Protein AF-A0A8K0G7E3-F1 (afdb_monomer_lite)

Radius of gyration: 34.2 Å; chains: 1; bounding box: 77×34×84 Å

Structure (mmCIF, N/CA/C/O backbone):
data_AF-A0A8K0G7E3-F1
#
_entry.id   AF-A0A8K0G7E3-F1
#
loop_
_atom_site.group_PDB
_atom_site.id
_atom_site.type_symbol
_atom_site.label_atom_id
_atom_site.label_alt_id
_atom_site.label_comp_id
_atom_site.label_asym_id
_atom_site.label_entity_id
_atom_site.label_seq_id
_atom_site.pdbx_PDB_ins_code
_atom_site.Cartn_x
_atom_site.Cartn_y
_atom_site.Cartn_z
_atom_site.occupancy
_atom_site.B_iso_or_equiv
_atom_site.auth_seq_id
_atom_site.auth_comp_id
_atom_site.auth_asym_id
_atom_site.auth_atom_id
_atom_site.pdbx_PDB_model_num
ATOM 1 N N . MET A 1 1 ? -52.175 -19.867 34.186 1.00 49.28 1 MET A N 1
ATOM 2 C CA . MET A 1 1 ? -51.181 -19.367 35.157 1.00 49.28 1 MET A CA 1
ATOM 3 C C . MET A 1 1 ? -50.808 -17.954 34.751 1.00 49.28 1 MET A C 1
ATOM 5 O O . MET A 1 1 ? -50.537 -17.768 33.569 1.00 49.28 1 MET A O 1
ATOM 9 N N . PRO A 1 2 ? -50.867 -16.961 35.650 1.00 51.81 2 PRO A N 1
ATOM 10 C CA . PRO A 1 2 ? -50.378 -15.627 35.336 1.00 51.81 2 PRO A CA 1
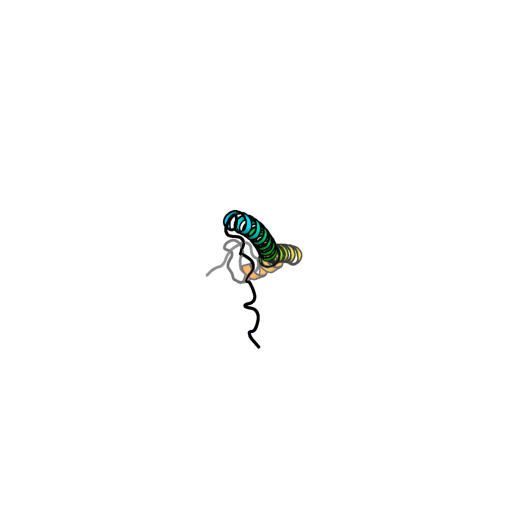ATOM 11 C C . PRO A 1 2 ? -48.858 -15.727 35.169 1.00 51.81 2 PRO A C 1
ATOM 13 O O . PRO A 1 2 ? -48.151 -16.061 36.113 1.00 51.81 2 PRO A O 1
ATOM 16 N N . GLY A 1 3 ? -48.375 -15.557 33.939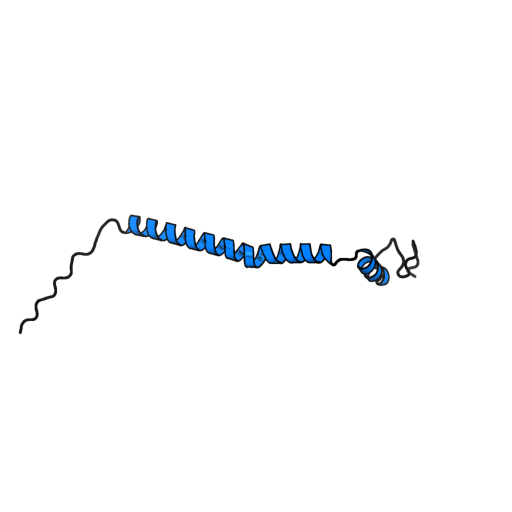 1.00 62.28 3 GLY A N 1
ATOM 17 C CA . GLY A 1 3 ? -46.946 -15.518 33.656 1.00 62.28 3 GLY A CA 1
ATOM 18 C C . GLY A 1 3 ? -46.361 -14.241 34.240 1.00 62.28 3 GLY A C 1
ATOM 19 O O . GLY A 1 3 ? -46.867 -13.154 33.960 1.00 62.28 3 GLY A O 1
ATOM 20 N N . ASP A 1 4 ? -45.324 -14.377 35.061 1.00 64.25 4 ASP A N 1
ATOM 21 C CA . ASP A 1 4 ? -44.609 -13.246 35.643 1.00 64.25 4 ASP A CA 1
ATOM 22 C C . ASP A 1 4 ? -44.199 -12.251 34.543 1.00 64.25 4 ASP A C 1
ATOM 24 O O . ASP A 1 4 ? -43.502 -12.638 33.594 1.00 64.25 4 ASP A O 1
ATOM 28 N N . PRO A 1 5 ? -44.597 -10.966 34.626 1.00 69.81 5 PRO A N 1
ATOM 29 C CA . PRO A 1 5 ? -44.147 -9.970 33.671 1.00 69.81 5 PRO A CA 1
ATOM 30 C C . PRO A 1 5 ? -42.643 -9.790 33.869 1.00 69.81 5 PRO A C 1
ATOM 32 O O . PRO A 1 5 ? -42.184 -9.197 34.847 1.00 69.81 5 PRO A O 1
ATOM 35 N N . LYS A 1 6 ? -41.871 -10.359 32.941 1.00 75.06 6 LYS A N 1
ATOM 36 C CA . LYS A 1 6 ? -40.408 -10.325 32.914 1.00 75.06 6 LYS A CA 1
ATOM 37 C C . LYS A 1 6 ? -39.951 -8.868 33.060 1.00 75.06 6 LYS A C 1
ATOM 39 O O . LYS A 1 6 ? -40.074 -8.078 32.125 1.00 75.06 6 LYS A O 1
ATOM 44 N N . LYS A 1 7 ? -39.473 -8.489 34.250 1.00 75.94 7 LYS A N 1
ATOM 45 C CA . LYS A 1 7 ? -39.009 -7.124 34.528 1.00 75.94 7 LYS A CA 1
ATOM 46 C C . LYS A 1 7 ? -37.801 -6.833 33.645 1.00 75.94 7 LYS A C 1
ATOM 48 O O . LYS A 1 7 ? -36.755 -7.460 33.792 1.00 75.94 7 LYS A O 1
ATOM 53 N N . ILE A 1 8 ? -37.962 -5.891 32.720 1.00 82.69 8 ILE A N 1
ATOM 54 C CA . ILE A 1 8 ? -36.882 -5.445 31.842 1.00 82.69 8 ILE A CA 1
ATOM 55 C C . ILE A 1 8 ? -35.893 -4.645 32.704 1.00 82.69 8 ILE A C 1
ATOM 57 O O . ILE A 1 8 ? -36.308 -3.683 33.361 1.00 82.69 8 ILE A O 1
ATOM 61 N N . PRO A 1 9 ? -34.605 -5.029 32.751 1.00 84.88 9 PRO A N 1
ATOM 62 C CA . PRO A 1 9 ? -33.606 -4.280 33.499 1.00 84.88 9 PRO A CA 1
ATOM 63 C C . PRO A 1 9 ? -33.463 -2.874 32.91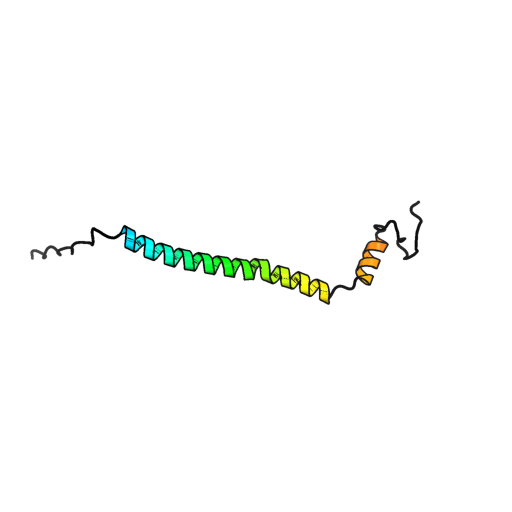0 1.00 84.88 9 PRO A C 1
ATOM 65 O O . PRO A 1 9 ? -33.508 -2.694 31.692 1.00 84.88 9 PRO A O 1
ATOM 68 N N . ARG A 1 10 ? -33.304 -1.863 33.777 1.00 81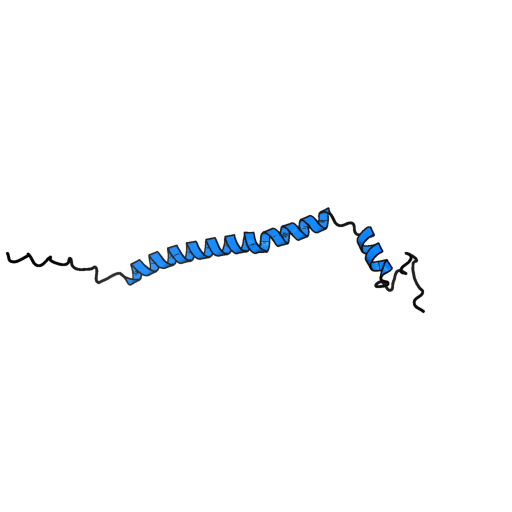.44 10 ARG A N 1
ATOM 69 C CA . ARG A 1 10 ? -33.150 -0.478 33.319 1.00 81.44 10 ARG A CA 1
ATOM 70 C C . ARG A 1 10 ? -31.912 -0.368 32.422 1.00 81.44 10 ARG A C 1
ATOM 72 O O . ARG A 1 10 ? -30.825 -0.737 32.870 1.00 81.44 10 ARG A O 1
ATOM 79 N N . PRO A 1 11 ? -32.053 0.146 31.188 1.00 86.69 11 PRO A N 1
ATOM 80 C CA . PRO A 1 11 ? -30.905 0.379 30.332 1.00 86.69 11 PRO A CA 1
ATOM 81 C C . PRO A 1 11 ? -30.034 1.489 30.924 1.00 86.69 11 PRO A C 1
ATOM 83 O O . PRO A 1 11 ? -30.501 2.337 31.687 1.00 86.69 11 PRO A O 1
ATOM 86 N N . VAL A 1 12 ? -28.760 1.508 30.541 1.00 87.12 12 VAL A N 1
ATOM 87 C CA . VAL A 1 12 ? -27.892 2.660 30.800 1.00 87.12 12 VAL A CA 1
ATOM 88 C C . VAL A 1 12 ? -28.479 3.851 30.037 1.00 87.12 12 VAL A C 1
ATOM 90 O O . VAL A 1 12 ? -28.759 3.724 28.849 1.00 87.12 12 VAL A O 1
ATOM 93 N N . LEU A 1 13 ? -28.714 4.987 30.698 1.00 85.19 13 LEU A N 1
ATOM 94 C CA . LEU A 1 13 ? -29.348 6.175 30.091 1.00 85.19 13 LEU A CA 1
ATOM 95 C C . LEU A 1 13 ? -28.372 7.346 29.885 1.00 85.19 13 LEU A C 1
ATOM 97 O O . LEU A 1 13 ? -28.719 8.328 29.237 1.00 85.19 13 LEU A O 1
ATOM 101 N N . VAL A 1 14 ? -27.151 7.245 30.414 1.00 88.25 14 VAL A N 1
ATOM 102 C CA . VAL A 1 14 ? -26.138 8.312 30.422 1.00 88.25 14 VAL A CA 1
ATOM 103 C C . VAL A 1 14 ? -24.771 7.766 29.996 1.00 88.25 14 VAL A C 1
ATOM 105 O O . VAL A 1 14 ? -24.501 6.582 30.160 1.00 88.25 14 VAL A O 1
ATOM 108 N N . GLY A 1 15 ? -23.905 8.608 29.425 1.00 87.12 15 GLY A N 1
ATOM 109 C CA . GLY A 1 15 ? -22.532 8.215 29.049 1.00 87.12 15 GLY A CA 1
ATOM 110 C C . GLY A 1 15 ? -22.385 7.476 27.708 1.00 87.12 15 GLY A C 1
ATOM 111 O O . GLY A 1 15 ? -21.281 7.071 27.333 1.00 87.12 15 GLY A O 1
ATOM 112 N N . HIS A 1 16 ? -23.467 7.335 26.935 1.00 89.38 16 HIS A N 1
ATOM 113 C CA . HIS A 1 16 ? -23.427 6.722 25.597 1.00 89.38 16 HIS A CA 1
ATOM 114 C C . HIS A 1 16 ? -22.495 7.450 24.635 1.00 89.38 16 HIS A C 1
ATOM 116 O O . HIS A 1 16 ? -21.790 6.807 23.863 1.00 89.38 16 HIS A O 1
ATOM 122 N N . PHE A 1 17 ? -22.458 8.780 24.703 1.00 90.75 17 PHE A N 1
ATOM 123 C CA . PHE A 1 17 ? -21.619 9.592 23.826 1.00 90.75 17 PHE A CA 1
ATOM 124 C C . PHE A 1 17 ? -20.128 9.296 24.020 1.00 90.75 17 PHE A C 1
ATOM 126 O O . PHE A 1 17 ? -19.429 8.986 23.058 1.00 90.75 17 PHE A O 1
ATOM 133 N N . GLU A 1 18 ? -19.656 9.297 25.267 1.00 92.12 18 GLU A N 1
ATOM 134 C CA . GLU A 1 18 ? -18.254 9.015 25.586 1.00 92.12 18 GLU A CA 1
ATOM 135 C C . GLU A 1 18 ? -17.863 7.585 25.185 1.00 92.12 18 GLU A C 1
ATOM 137 O O . GLU A 1 18 ? -16.799 7.353 24.608 1.00 92.12 18 GLU A O 1
ATOM 142 N N . THR A 1 19 ? -18.762 6.626 25.419 1.00 91.81 19 THR A N 1
ATOM 143 C CA . THR A 1 19 ? -18.551 5.222 25.046 1.00 91.81 19 THR A CA 1
ATOM 144 C C . THR A 1 19 ? -18.446 5.067 23.528 1.00 91.81 19 THR A C 1
ATOM 146 O O . THR A 1 19 ? -17.558 4.372 23.032 1.00 91.81 19 THR A O 1
ATOM 149 N N . LYS A 1 20 ? -19.312 5.750 22.772 1.00 94.00 20 LYS A N 1
ATOM 150 C CA . LYS A 1 20 ? -19.301 5.721 21.305 1.00 94.00 20 LYS A CA 1
ATOM 151 C C . LYS A 1 20 ? -18.084 6.418 20.716 1.00 94.00 20 LYS A C 1
ATOM 153 O O . LYS A 1 20 ? -17.522 5.902 19.756 1.00 94.00 20 LYS A O 1
ATOM 158 N N . ILE A 1 21 ? -17.619 7.517 21.307 1.00 95.62 21 ILE A N 1
ATOM 159 C CA . ILE A 1 21 ? -16.376 8.169 20.876 1.00 95.62 21 ILE A CA 1
ATOM 160 C C . ILE A 1 21 ? -15.190 7.218 21.020 1.00 95.62 21 ILE A C 1
ATOM 162 O O . ILE A 1 21 ? -14.448 7.029 20.060 1.00 95.62 21 ILE A O 1
ATOM 166 N N . LYS A 1 22 ? -15.030 6.575 22.182 1.00 95.06 22 LYS A N 1
ATOM 167 C CA . LYS A 1 22 ? -13.915 5.641 22.414 1.00 95.06 22 LYS A CA 1
ATOM 168 C C . LYS A 1 22 ? -13.939 4.476 21.419 1.00 95.06 22 LYS A C 1
ATOM 170 O O . LYS A 1 22 ? -12.901 4.131 20.857 1.00 95.06 22 LYS A O 1
ATOM 175 N N . GLN A 1 23 ? -15.125 3.924 21.146 1.00 95.50 23 GLN A N 1
ATOM 176 C CA . GLN A 1 23 ? -15.312 2.885 20.126 1.00 95.50 23 GLN A CA 1
ATOM 177 C C . GLN A 1 23 ? -14.926 3.385 18.728 1.00 95.50 23 GLN A C 1
ATOM 179 O O . GLN A 1 23 ? -14.138 2.741 18.037 1.00 95.50 23 GLN A O 1
ATOM 184 N N . ASN A 1 24 ? -15.435 4.549 18.325 1.00 96.38 24 ASN A N 1
ATOM 185 C CA . ASN A 1 24 ? -15.208 5.094 16.991 1.00 96.38 24 ASN A CA 1
ATOM 186 C C . ASN A 1 24 ? -13.744 5.473 16.755 1.00 96.38 24 ASN A C 1
ATOM 188 O O . ASN A 1 24 ? -13.250 5.260 15.654 1.00 96.38 24 ASN A O 1
ATOM 192 N N . ILE A 1 25 ? -13.034 5.979 17.767 1.00 97.06 25 ILE A N 1
ATOM 193 C CA . ILE A 1 25 ? -11.598 6.272 17.662 1.00 97.06 25 ILE A CA 1
ATOM 194 C C . ILE A 1 25 ? -10.810 4.984 17.399 1.00 97.06 25 ILE A C 1
ATOM 196 O O . ILE A 1 25 ? -9.979 4.955 16.494 1.00 97.06 25 ILE A O 1
ATOM 200 N N . GLY A 1 26 ? -11.101 3.907 18.136 1.00 96.62 26 GLY A N 1
ATOM 201 C CA . GLY A 1 26 ? -10.448 2.613 17.921 1.00 96.62 26 GLY A CA 1
ATOM 202 C C . GLY A 1 26 ? -10.701 2.057 16.517 1.00 96.62 26 GLY A C 1
ATOM 203 O O . GLY A 1 26 ? -9.770 1.625 15.838 1.00 96.62 26 GLY A O 1
ATOM 204 N N . VAL A 1 27 ? -11.949 2.134 16.046 1.00 97.06 27 VAL A N 1
ATOM 205 C CA . VAL A 1 27 ? -12.325 1.693 14.693 1.00 97.06 27 VAL A CA 1
ATOM 206 C C . VAL A 1 27 ? -11.668 2.559 13.616 1.00 97.06 27 VAL A C 1
ATOM 208 O O . VAL A 1 27 ? -11.123 2.025 12.652 1.00 97.06 27 VAL A O 1
ATOM 211 N N . ALA A 1 28 ? -11.663 3.882 13.778 1.00 97.38 28 ALA A N 1
ATOM 212 C CA . ALA A 1 28 ? -11.035 4.800 12.831 1.00 97.38 28 ALA A CA 1
ATOM 213 C C . ALA A 1 28 ? -9.526 4.554 12.718 1.00 97.38 28 ALA A C 1
ATOM 215 O O . ALA A 1 28 ? -8.984 4.530 11.611 1.00 97.38 28 ALA A O 1
ATOM 216 N N . LEU A 1 29 ? -8.851 4.300 13.843 1.00 97.56 29 LEU A N 1
ATOM 217 C CA . LEU A 1 29 ? -7.437 3.941 13.845 1.00 97.56 29 LEU A CA 1
ATOM 218 C C . LEU A 1 29 ? -7.205 2.642 13.062 1.00 97.56 29 LEU A C 1
ATOM 220 O O . LEU A 1 29 ? -6.372 2.615 12.159 1.00 97.56 29 LEU A O 1
ATOM 224 N N . ALA A 1 30 ? -7.993 1.599 13.333 1.00 97.50 30 ALA A N 1
ATOM 225 C CA . ALA A 1 30 ? -7.868 0.320 12.640 1.00 97.50 30 ALA A CA 1
ATOM 226 C C . ALA A 1 30 ? -8.078 0.460 11.121 1.00 97.50 30 ALA A C 1
ATOM 228 O O . ALA A 1 30 ? -7.278 -0.046 10.333 1.00 97.50 30 ALA A O 1
ATOM 229 N N . ILE A 1 31 ? -9.110 1.200 10.705 1.00 97.69 31 ILE A N 1
ATOM 230 C CA . ILE A 1 31 ? -9.409 1.435 9.286 1.00 97.69 31 ILE A CA 1
ATOM 231 C C . ILE A 1 31 ? -8.303 2.259 8.623 1.00 97.69 31 ILE A C 1
ATOM 233 O O . ILE A 1 31 ? -7.880 1.927 7.518 1.00 97.69 31 ILE A O 1
ATOM 237 N N . SER A 1 32 ? -7.797 3.305 9.283 1.00 97.31 32 SER A N 1
ATOM 238 C CA . SER A 1 32 ? -6.724 4.133 8.718 1.00 97.31 32 SER A CA 1
ATOM 239 C C . SER A 1 32 ? -5.423 3.348 8.527 1.00 97.31 32 SER A C 1
ATOM 241 O O . SER A 1 32 ? -4.798 3.443 7.469 1.00 97.31 32 SER A O 1
ATOM 243 N N . MET A 1 33 ? -5.046 2.507 9.496 1.00 97.69 33 MET A N 1
ATOM 244 C CA . MET A 1 33 ? -3.875 1.638 9.381 1.00 97.69 33 MET A CA 1
ATOM 245 C C . MET A 1 33 ? -4.044 0.621 8.250 1.00 97.69 33 MET A C 1
ATOM 247 O O . MET A 1 33 ? -3.148 0.476 7.417 1.00 97.69 33 MET A O 1
ATOM 251 N N . ALA A 1 34 ? -5.205 -0.033 8.172 1.00 97.50 34 ALA A N 1
ATOM 252 C CA . ALA A 1 34 ? -5.508 -0.980 7.103 1.00 97.50 34 ALA A CA 1
ATOM 253 C C . ALA A 1 34 ? -5.481 -0.310 5.719 1.00 97.50 34 ALA A C 1
ATOM 255 O O . ALA A 1 34 ? -4.863 -0.834 4.793 1.00 97.50 34 ALA A O 1
ATOM 256 N N . GLY A 1 35 ? -6.083 0.875 5.585 1.00 97.38 35 GLY A N 1
ATOM 257 C CA . GLY A 1 35 ? -6.078 1.650 4.344 1.00 97.38 35 GLY A CA 1
ATOM 258 C C . GLY A 1 35 ? -4.672 2.074 3.915 1.00 97.38 35 GLY A C 1
ATOM 259 O O . GLY A 1 35 ? -4.331 1.983 2.737 1.00 97.38 35 GLY A O 1
ATOM 260 N N . SER A 1 36 ? -3.823 2.466 4.868 1.00 96.44 36 SER A N 1
ATOM 261 C CA . SER A 1 36 ? -2.427 2.819 4.593 1.00 96.44 36 SER A CA 1
ATOM 262 C C . SER A 1 36 ? -1.618 1.618 4.091 1.00 96.44 36 SER A C 1
ATOM 264 O O . SER A 1 36 ? -0.927 1.712 3.073 1.00 96.44 36 SER A O 1
ATOM 266 N N . LEU A 1 37 ? -1.757 0.458 4.743 1.00 96.62 37 LEU A N 1
ATOM 267 C CA . LEU A 1 37 ? -1.098 -0.780 4.315 1.00 96.62 37 LEU A CA 1
ATOM 268 C C . LEU A 1 37 ? -1.587 -1.234 2.939 1.00 96.62 37 LEU A C 1
ATOM 270 O O . LEU A 1 37 ? -0.772 -1.585 2.084 1.00 96.62 37 LEU A O 1
ATOM 274 N N . TRP A 1 38 ? -2.898 -1.159 2.699 1.00 96.88 38 TRP A N 1
ATOM 275 C CA . TRP A 1 38 ? -3.483 -1.447 1.393 1.00 96.88 38 TRP A CA 1
ATOM 276 C C . TRP A 1 38 ? -2.876 -0.554 0.316 1.00 96.88 38 TRP A C 1
ATOM 278 O O . TRP A 1 38 ? -2.440 -1.045 -0.723 1.00 96.88 38 TRP A O 1
ATOM 288 N N . TRP A 1 39 ? -2.824 0.760 0.543 1.00 95.94 39 TRP A N 1
ATOM 289 C CA . TRP A 1 39 ? -2.269 1.697 -0.430 1.00 95.94 39 TRP A CA 1
ATOM 290 C C . TRP A 1 39 ? -0.786 1.430 -0.698 1.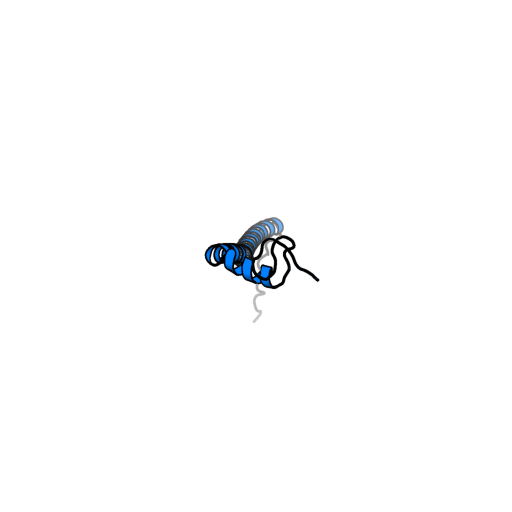00 95.94 39 TRP A C 1
ATOM 292 O O . TRP A 1 39 ? -0.334 1.438 -1.848 1.00 95.94 39 TRP A O 1
ATOM 302 N N . TRP A 1 40 ? -0.019 1.138 0.353 1.00 94.19 40 TRP A N 1
ATOM 303 C CA . TRP A 1 40 ? 1.399 0.847 0.211 1.00 94.19 40 TRP A CA 1
ATOM 304 C C . TRP A 1 40 ? 1.647 -0.427 -0.603 1.00 94.19 40 TRP A C 1
ATOM 306 O O . TRP A 1 40 ? 2.420 -0.388 -1.561 1.00 94.19 40 TRP A O 1
ATOM 316 N N . TRP A 1 41 ? 0.961 -1.528 -0.285 1.00 93.94 41 TRP A N 1
ATOM 317 C CA . TRP A 1 41 ? 1.110 -2.794 -1.007 1.00 93.94 41 TRP A CA 1
ATOM 318 C C . TRP A 1 41 ? 0.480 -2.785 -2.398 1.00 93.94 41 TRP A C 1
ATOM 320 O O . TRP A 1 41 ? 1.058 -3.343 -3.326 1.00 93.94 41 TRP A O 1
ATOM 330 N N . GLY A 1 42 ? -0.677 -2.149 -2.565 1.00 93.06 42 GLY A N 1
ATOM 331 C CA . GLY A 1 42 ? -1.418 -2.145 -3.824 1.00 93.06 42 GLY A CA 1
ATOM 332 C C . GLY A 1 42 ? -0.877 -1.155 -4.853 1.00 93.06 42 GLY A C 1
ATOM 333 O O . GLY A 1 42 ? -0.949 -1.419 -6.050 1.00 93.06 42 GLY A O 1
ATOM 334 N N . TYR A 1 43 ? -0.318 -0.026 -4.410 1.00 92.94 43 TYR A N 1
ATOM 335 C CA . TYR A 1 43 ? 0.093 1.049 -5.312 1.00 92.94 43 TYR A CA 1
ATOM 336 C C . TYR A 1 43 ? 1.589 1.354 -5.241 1.00 92.94 43 TYR A C 1
ATOM 338 O O . TYR A 1 43 ? 2.288 1.310 -6.255 1.00 92.94 43 TYR A O 1
ATOM 346 N N . ILE A 1 44 ? 2.112 1.651 -4.050 1.00 93.50 44 ILE A N 1
ATOM 347 C CA . ILE A 1 44 ? 3.481 2.172 -3.906 1.00 9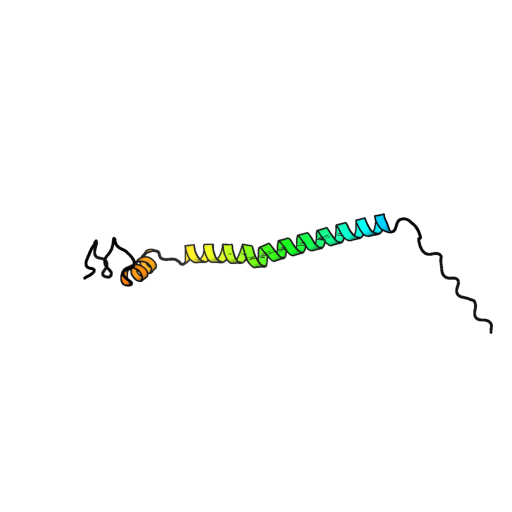3.50 44 ILE A CA 1
ATOM 348 C C . ILE A 1 44 ? 4.525 1.087 -4.199 1.00 93.50 44 ILE A C 1
ATOM 350 O O . ILE A 1 44 ? 5.441 1.305 -4.996 1.00 93.50 44 ILE A O 1
ATOM 354 N N . ALA A 1 45 ? 4.396 -0.076 -3.564 1.00 92.38 45 ALA A N 1
ATOM 355 C CA . ALA A 1 45 ? 5.323 -1.193 -3.690 1.00 92.38 45 ALA A CA 1
ATOM 356 C C . ALA A 1 45 ? 5.466 -1.713 -5.136 1.00 92.38 45 ALA A C 1
ATOM 358 O O . ALA A 1 45 ? 6.602 -1.770 -5.616 1.00 92.38 45 ALA A O 1
ATOM 359 N N . PRO A 1 46 ? 4.387 -2.029 -5.884 1.00 93.19 46 PRO A N 1
ATOM 360 C CA . PRO A 1 46 ? 4.525 -2.531 -7.251 1.00 93.19 46 PRO A CA 1
ATOM 361 C C . PRO A 1 46 ? 5.116 -1.480 -8.186 1.00 93.19 46 PRO A C 1
ATOM 363 O O . PRO A 1 46 ? 5.888 -1.818 -9.080 1.00 93.19 46 PRO A O 1
ATOM 366 N N . ARG A 1 47 ? 4.814 -0.196 -7.966 1.00 92.62 47 ARG A N 1
ATOM 367 C CA . ARG A 1 47 ? 5.374 0.887 -8.773 1.00 92.62 47 ARG A CA 1
ATOM 368 C C . ARG A 1 47 ? 6.883 1.006 -8.561 1.00 92.62 47 ARG A C 1
ATOM 370 O O . ARG A 1 47 ? 7.628 1.039 -9.536 1.00 92.62 47 ARG A O 1
ATOM 377 N N . LYS A 1 48 ? 7.344 0.983 -7.305 1.00 92.31 48 LYS A N 1
ATOM 378 C CA . LYS A 1 48 ? 8.780 0.938 -6.977 1.00 92.31 48 LYS A CA 1
ATOM 379 C C . LYS A 1 48 ? 9.460 -0.293 -7.577 1.00 92.31 48 LYS A C 1
ATOM 381 O O . LYS A 1 48 ? 10.536 -0.155 -8.153 1.00 92.31 48 LYS A O 1
ATOM 386 N N . ARG A 1 49 ? 8.820 -1.464 -7.490 1.00 92.00 49 ARG A N 1
ATOM 387 C CA . ARG A 1 49 ? 9.358 -2.711 -8.043 1.00 92.00 49 ARG A CA 1
ATOM 388 C C . ARG A 1 49 ? 9.524 -2.637 -9.559 1.00 92.00 49 ARG A C 1
ATOM 390 O O . ARG A 1 49 ? 10.609 -2.921 -10.038 1.00 92.00 49 ARG A O 1
ATOM 397 N N . LYS A 1 50 ? 8.522 -2.139 -10.292 1.00 91.12 50 LYS A N 1
ATOM 398 C CA . LYS A 1 50 ? 8.609 -1.947 -11.751 1.00 91.12 50 LYS A CA 1
ATOM 399 C C . LYS A 1 50 ? 9.741 -1.009 -12.167 1.00 91.12 50 LYS A C 1
ATOM 401 O O . LYS A 1 50 ? 10.438 -1.294 -13.130 1.00 91.12 50 LYS A O 1
ATOM 406 N N . TYR A 1 51 ? 9.950 0.096 -11.449 1.00 87.62 51 TYR A N 1
ATOM 407 C CA . TYR A 1 51 ? 11.077 0.990 -11.746 1.00 87.62 51 TYR A CA 1
ATOM 408 C C . TYR A 1 51 ? 12.434 0.342 -11.447 1.00 87.62 51 TYR A C 1
ATOM 410 O O . TYR A 1 51 ? 13.398 0.599 -12.164 1.00 87.62 51 TYR A O 1
ATOM 418 N N . ALA A 1 52 ? 12.521 -0.481 -10.401 1.00 91.25 52 ALA A N 1
ATOM 419 C CA . ALA A 1 52 ? 13.734 -1.230 -10.095 1.00 91.25 52 ALA A CA 1
ATOM 420 C C . ALA A 1 52 ? 14.007 -2.314 -11.149 1.00 91.25 52 ALA A C 1
ATOM 422 O O . ALA A 1 52 ? 15.121 -2.388 -11.654 1.00 91.25 52 ALA A O 1
ATOM 423 N N . GLU A 1 53 ? 12.985 -3.087 -11.526 1.00 89.75 53 GLU A N 1
ATOM 424 C CA . GLU A 1 53 ? 13.043 -4.089 -12.597 1.00 89.75 53 GLU A CA 1
ATOM 425 C C . GLU A 1 53 ? 13.492 -3.444 -13.911 1.00 89.75 53 GLU A C 1
ATOM 427 O O . GLU A 1 53 ? 14.469 -3.903 -14.494 1.00 89.75 53 GLU A O 1
ATOM 432 N N . TYR A 1 54 ? 12.874 -2.320 -14.305 1.00 86.19 54 TYR A N 1
ATOM 433 C CA . TYR A 1 54 ? 13.268 -1.568 -15.497 1.00 86.19 54 TYR A CA 1
ATOM 434 C C . TYR A 1 54 ? 14.762 -1.257 -15.483 1.00 86.19 54 TYR A C 1
ATOM 436 O O . TYR A 1 54 ? 15.463 -1.619 -16.411 1.00 86.19 54 TYR A O 1
ATOM 444 N N . ARG A 1 55 ? 15.291 -0.667 -14.407 1.00 79.38 55 ARG A N 1
ATOM 445 C CA . ARG A 1 55 ? 16.718 -0.306 -14.341 1.00 79.38 55 ARG A CA 1
ATOM 446 C C . ARG A 1 55 ? 17.671 -1.491 -14.471 1.00 79.38 55 ARG A C 1
ATOM 448 O O . ARG A 1 55 ? 18.784 -1.294 -14.936 1.00 79.38 55 ARG A O 1
ATOM 455 N N . VAL A 1 56 ? 17.269 -2.679 -14.028 1.00 85.69 56 VAL A N 1
ATOM 456 C CA . VAL A 1 56 ? 18.118 -3.875 -14.084 1.00 85.69 56 VAL A CA 1
ATOM 457 C C . VAL A 1 56 ? 18.077 -4.516 -15.468 1.00 85.69 56 VAL A C 1
ATOM 459 O O . VAL A 1 56 ? 19.101 -4.982 -15.953 1.00 85.69 56 VAL A O 1
ATOM 462 N N . THR A 1 57 ? 16.912 -4.545 -16.110 1.00 84.38 57 THR A N 1
ATOM 463 C CA . THR A 1 57 ? 16.734 -5.211 -17.409 1.00 84.38 57 THR A CA 1
ATOM 464 C C . THR A 1 57 ? 16.970 -4.295 -18.607 1.00 84.38 57 THR A C 1
ATOM 466 O O . THR A 1 57 ? 16.937 -4.759 -19.741 1.00 84.38 57 THR A O 1
ATOM 469 N N . HIS A 1 58 ? 17.121 -2.992 -18.385 1.00 81.62 58 HIS A N 1
ATOM 470 C CA . HIS A 1 58 ? 17.122 -2.005 -19.452 1.00 81.62 58 HIS A CA 1
ATOM 471 C C . HIS A 1 58 ? 18.521 -1.772 -20.033 1.00 81.62 58 HIS A C 1
ATOM 473 O O . HIS A 1 58 ? 19.367 -1.134 -19.406 1.00 81.62 58 HIS A O 1
ATOM 479 N N . ASP A 1 59 ? 18.730 -2.249 -21.262 1.00 85.88 59 ASP A N 1
ATOM 480 C CA . ASP A 1 59 ? 19.870 -1.869 -22.095 1.00 85.88 59 ASP A CA 1
ATOM 481 C C . ASP A 1 59 ? 19.543 -0.590 -22.883 1.00 85.88 59 ASP A C 1
ATOM 483 O O . ASP A 1 59 ? 18.722 -0.571 -23.806 1.00 85.88 59 ASP A O 1
ATOM 487 N N . ILE A 1 60 ? 20.219 0.494 -22.502 1.00 85.12 60 ILE A N 1
ATOM 488 C CA . ILE A 1 60 ? 20.052 1.829 -23.084 1.00 85.12 60 ILE A CA 1
ATOM 489 C C . ILE A 1 60 ? 20.450 1.831 -24.565 1.00 85.12 60 ILE A C 1
ATOM 491 O O . ILE A 1 60 ? 19.847 2.544 -25.367 1.00 85.12 60 ILE A O 1
ATOM 495 N N . HIS A 1 61 ? 21.448 1.036 -24.961 1.00 85.19 61 HIS A N 1
ATOM 496 C CA . HIS A 1 61 ? 21.926 1.017 -26.341 1.00 85.19 61 HIS A CA 1
ATOM 497 C C . HIS A 1 61 ? 20.954 0.299 -27.275 1.00 85.19 61 HIS A C 1
ATOM 499 O O . HIS A 1 61 ? 20.822 0.695 -28.436 1.00 85.19 61 HIS A O 1
ATOM 505 N N . GLU A 1 62 ? 20.264 -0.734 -26.792 1.00 86.56 62 GLU A N 1
ATOM 506 C CA . GLU A 1 62 ? 19.244 -1.436 -27.571 1.00 86.56 62 GLU A CA 1
ATOM 507 C C . GLU A 1 62 ? 18.004 -0.558 -27.779 1.00 86.56 62 GLU A C 1
ATOM 509 O O . GLU A 1 62 ? 17.537 -0.402 -28.911 1.00 86.56 62 GLU A O 1
ATOM 514 N N . GLU A 1 63 ? 17.512 0.086 -26.715 1.00 85.88 63 GLU A N 1
ATOM 515 C CA . GLU A 1 63 ? 16.376 1.003 -26.833 1.00 85.88 63 GLU A CA 1
ATOM 516 C C . GLU A 1 63 ? 16.729 2.206 -27.714 1.00 85.88 63 GLU A C 1
ATOM 518 O O . GLU A 1 63 ? 15.958 2.572 -28.602 1.00 85.88 63 GLU A O 1
ATOM 523 N N . PHE A 1 64 ? 17.934 2.759 -27.557 1.00 86.00 64 PHE A N 1
ATOM 524 C CA . PHE A 1 64 ? 18.420 3.830 -28.416 1.00 86.00 64 PHE A CA 1
ATOM 525 C C . PHE A 1 64 ? 18.436 3.419 -29.890 1.00 86.00 64 PHE A C 1
ATOM 527 O O . PHE A 1 64 ? 17.927 4.163 -30.719 1.00 86.00 64 PHE A O 1
ATOM 534 N N . LYS A 1 65 ? 18.947 2.230 -30.239 1.00 85.44 65 LYS A N 1
ATOM 535 C CA . LYS A 1 65 ? 18.930 1.733 -31.629 1.00 85.44 65 LYS A CA 1
ATOM 536 C C . LYS A 1 65 ? 17.507 1.572 -32.162 1.00 85.44 65 LYS A C 1
ATOM 538 O O . LYS A 1 65 ? 17.244 1.894 -33.319 1.00 85.44 65 LYS A O 1
ATOM 543 N N . LYS A 1 66 ? 16.583 1.106 -31.320 1.00 85.25 66 LYS A N 1
ATOM 544 C CA . LYS A 1 66 ? 15.170 0.933 -31.673 1.00 85.25 66 LYS A CA 1
ATOM 545 C C . LYS A 1 66 ? 14.455 2.267 -31.910 1.00 85.25 66 LYS A C 1
ATOM 547 O O . LYS A 1 66 ? 13.583 2.338 -32.766 1.00 85.25 66 LYS A O 1
ATOM 552 N N . ILE A 1 67 ? 14.812 3.313 -31.167 1.00 83.88 67 ILE A N 1
ATOM 553 C CA . ILE A 1 67 ? 14.252 4.663 -31.340 1.00 83.88 67 ILE A CA 1
ATOM 554 C C . ILE A 1 67 ? 14.976 5.419 -32.465 1.00 83.88 67 ILE A C 1
ATOM 556 O O . ILE A 1 67 ? 14.364 6.185 -33.201 1.00 83.88 67 ILE A O 1
ATOM 560 N N . ALA A 1 68 ? 16.271 5.186 -32.657 1.00 84.88 68 ALA A N 1
ATOM 561 C CA . ALA A 1 68 ? 17.022 5.784 -33.752 1.00 84.88 68 ALA A CA 1
ATOM 562 C C . ALA A 1 68 ? 16.512 5.287 -35.106 1.00 84.88 68 ALA A C 1
ATOM 564 O O . ALA A 1 68 ? 16.306 6.096 -36.007 1.00 84.88 68 ALA A O 1
ATOM 565 N N . SER A 1 69 ? 16.198 3.994 -35.228 1.00 80.75 69 SER A N 1
ATOM 566 C CA . SER A 1 69 ? 15.666 3.422 -36.470 1.00 80.75 69 SER A CA 1
ATOM 567 C C . SER A 1 69 ? 14.284 3.958 -36.865 1.00 80.75 69 SER A C 1
ATOM 569 O O . SER A 1 69 ? 13.937 3.910 -38.043 1.00 80.75 69 SER A O 1
ATOM 571 N N . THR A 1 70 ? 13.510 4.531 -35.933 1.00 82.94 70 THR A N 1
ATOM 572 C CA . THR A 1 70 ? 12.248 5.221 -36.259 1.00 82.94 70 THR A CA 1
ATOM 573 C C . THR A 1 70 ? 12.457 6.656 -36.750 1.00 82.94 70 THR A C 1
ATOM 575 O O . THR A 1 70 ? 11.495 7.309 -37.153 1.00 82.94 70 THR A O 1
ATOM 578 N N . GLY A 1 71 ? 13.699 7.154 -36.755 1.00 78.38 71 GLY A N 1
ATOM 579 C CA . GLY A 1 71 ? 14.037 8.505 -37.202 1.00 78.38 71 GLY A CA 1
ATOM 580 C C . GLY A 1 71 ? 13.581 9.602 -36.238 1.00 78.38 71 GLY A C 1
ATOM 581 O O . GLY A 1 71 ? 13.403 10.743 -36.655 1.00 78.38 71 GLY A O 1
ATOM 582 N N . ALA A 1 72 ? 13.370 9.264 -34.961 1.00 82.50 72 ALA A N 1
ATOM 583 C CA . ALA A 1 72 ? 12.921 10.209 -33.939 1.00 82.50 72 ALA A CA 1
ATOM 584 C C . ALA A 1 72 ? 14.013 11.200 -33.492 1.00 82.50 72 ALA A C 1
ATOM 586 O O . ALA A 1 72 ? 13.696 12.235 -32.908 1.00 82.50 72 ALA A O 1
ATOM 587 N N . PHE A 1 73 ? 15.291 10.898 -33.745 1.00 82.06 73 PHE A N 1
ATOM 588 C CA . PHE A 1 73 ? 16.410 11.757 -33.361 1.00 82.06 73 PHE A CA 1
ATOM 589 C C . PHE A 1 73 ? 16.854 12.660 -34.517 1.00 82.06 73 PHE A C 1
ATOM 591 O O . PHE A 1 73 ? 17.139 12.191 -35.613 1.00 82.06 73 PHE A O 1
ATOM 598 N N . ASP A 1 74 ? 16.995 13.959 -34.244 1.00 80.44 74 ASP A N 1
ATOM 599 C CA . ASP A 1 74 ? 17.575 14.920 -35.196 1.00 80.44 74 ASP A CA 1
ATOM 600 C C . ASP A 1 74 ? 19.112 14.854 -35.256 1.00 80.44 74 ASP A C 1
ATOM 602 O O . ASP A 1 74 ? 19.724 15.306 -36.227 1.00 80.44 74 ASP A O 1
ATOM 606 N N . SER A 1 75 ? 19.744 14.314 -34.211 1.00 80.88 75 SER A N 1
ATOM 607 C CA . SER A 1 75 ? 21.201 14.236 -34.060 1.00 80.88 75 SER A CA 1
ATOM 608 C C . SER A 1 75 ? 21.824 12.985 -34.684 1.00 80.88 75 SER A C 1
ATOM 610 O O . SER A 1 75 ? 23.022 12.986 -34.968 1.00 80.88 75 SER A O 1
ATOM 612 N N . VAL A 1 76 ? 21.040 11.924 -34.895 1.00 77.00 76 VAL A N 1
ATOM 613 C CA . VAL A 1 76 ? 21.522 10.619 -35.367 1.00 77.00 76 VAL A CA 1
ATOM 614 C C . VAL A 1 76 ? 20.586 10.105 -36.450 1.00 77.00 76 VAL A C 1
ATOM 616 O O . VAL A 1 76 ? 19.370 10.109 -36.281 1.00 77.00 76 VAL A O 1
ATOM 619 N N . ALA A 1 77 ? 21.154 9.692 -37.578 1.00 74.75 77 ALA A N 1
ATOM 620 C CA . ALA A 1 77 ? 20.394 9.122 -38.677 1.00 74.75 77 ALA A CA 1
ATOM 621 C C . ALA A 1 77 ? 19.934 7.680 -38.345 1.00 74.75 77 ALA A C 1
ATOM 623 O O . ALA A 1 77 ? 20.539 7.023 -37.493 1.00 74.75 77 ALA A O 1
ATOM 624 N N . PRO A 1 78 ? 18.871 7.162 -38.997 1.00 72.81 78 PRO A N 1
ATOM 625 C CA . PRO A 1 78 ? 18.285 5.854 -38.668 1.00 72.81 78 PRO A CA 1
ATOM 626 C C . PRO A 1 78 ? 19.227 4.650 -38.821 1.00 72.81 78 PRO A C 1
ATOM 628 O O . PRO A 1 78 ? 18.950 3.571 -38.304 1.00 72.81 78 PRO A O 1
ATOM 631 N N . ASP A 1 79 ? 20.333 4.841 -39.532 1.00 70.62 79 ASP A N 1
ATOM 632 C CA . ASP A 1 79 ? 21.404 3.889 -39.819 1.00 70.62 79 ASP A CA 1
ATOM 633 C C . ASP A 1 79 ? 22.579 3.958 -38.820 1.00 70.62 79 ASP A C 1
ATOM 635 O O . ASP A 1 79 ? 23.528 3.183 -38.929 1.00 70.62 79 ASP A O 1
ATOM 639 N N . GLY A 1 80 ? 22.523 4.854 -37.827 1.00 65.50 80 GLY A N 1
ATOM 640 C CA . GLY A 1 80 ? 23.583 5.043 -36.832 1.00 65.50 80 GLY A CA 1
ATOM 641 C C . GLY A 1 80 ? 24.673 6.039 -37.242 1.00 65.50 80 GLY A C 1
ATOM 642 O O . GLY A 1 80 ? 25.665 6.176 -36.525 1.00 65.50 80 GLY A O 1
ATOM 643 N N . GLY A 1 81 ? 24.499 6.755 -38.359 1.00 70.56 81 GLY A N 1
ATOM 644 C CA . GLY A 1 81 ? 25.381 7.852 -38.763 1.00 70.56 81 GLY A CA 1
ATOM 645 C C . GLY A 1 81 ? 25.155 9.138 -37.952 1.00 70.56 81 GLY A C 1
ATOM 646 O O . GLY A 1 81 ? 24.031 9.463 -37.564 1.00 70.56 81 GLY A O 1
ATOM 647 N N . VAL A 1 82 ? 26.219 9.913 -37.712 1.00 64.88 82 VAL A N 1
ATOM 648 C CA . VAL A 1 82 ? 26.138 11.231 -37.049 1.00 64.88 82 VAL A CA 1
ATOM 649 C C . VAL A 1 82 ? 25.686 12.294 -38.070 1.00 64.88 82 VAL A C 1
ATOM 651 O O . VAL A 1 82 ? 26.518 12.964 -38.672 1.00 64.88 82 VAL A O 1
ATOM 654 N N . GLY A 1 83 ? 24.361 12.408 -38.268 1.00 66.25 83 GLY A N 1
ATOM 655 C CA . GLY A 1 83 ? 23.635 13.396 -39.107 1.00 66.25 83 GLY A CA 1
ATOM 656 C C . GLY A 1 83 ? 23.907 13.355 -40.633 1.00 66.25 83 GLY A C 1
ATOM 657 O O . GLY A 1 83 ? 24.946 12.886 -41.068 1.00 66.25 83 GLY A O 1
ATOM 658 N N . LYS A 1 84 ? 23.082 13.900 -41.553 1.00 58.44 84 LYS A N 1
ATOM 659 C CA . LYS A 1 84 ? 21.644 13.643 -41.847 1.00 58.44 84 LYS A CA 1
ATOM 660 C C . LYS A 1 84 ? 21.553 12.722 -43.099 1.00 58.44 84 LYS A C 1
ATOM 662 O O . LYS A 1 84 ? 22.535 12.612 -43.826 1.00 58.44 84 LYS A O 1
ATOM 667 N N . LYS A 1 85 ? 20.388 12.155 -43.463 1.00 49.50 85 LYS A N 1
ATOM 668 C CA . LYS A 1 85 ? 19.502 12.789 -44.475 1.00 49.50 85 LYS A CA 1
ATOM 669 C C . LYS A 1 85 ? 18.029 12.377 -44.335 1.00 49.50 85 LYS A C 1
ATOM 671 O O . LYS A 1 85 ? 17.613 11.310 -44.773 1.00 49.50 85 LYS A O 1
ATOM 676 N N . LYS A 1 86 ? 17.232 13.299 -43.790 1.00 55.56 86 LYS A N 1
ATOM 677 C CA . LYS A 1 86 ? 15.830 13.465 -44.196 1.00 55.56 86 LYS A CA 1
ATOM 678 C C . LYS A 1 86 ? 15.843 13.969 -45.656 1.00 55.56 86 LYS A C 1
ATOM 680 O O . LYS A 1 86 ? 16.750 14.759 -45.947 1.00 55.56 86 LYS A O 1
ATOM 685 N N . PRO A 1 87 ? 14.954 13.500 -46.553 1.00 57.62 87 PRO A N 1
ATOM 686 C CA . PRO A 1 87 ? 14.819 14.097 -47.882 1.00 57.62 87 PRO A CA 1
ATOM 687 C C . PRO A 1 87 ? 14.526 15.598 -47.788 1.00 57.62 87 PRO A C 1
ATOM 689 O O . PRO A 1 87 ? 13.852 16.007 -46.810 1.00 57.62 87 PRO A O 1
#

Secondary structure (DSSP, 8-state):
-------PPPPP-S-HHHHHHHHHHHHHHHHHHHHHHHHIIIIIHHHHHHHHHHHHH--HHHHHHHHHTTT--SSS-TTS-SS----

Foldseek 3Di:
DPDPPPDDPDDDPDDPVVVVVVVVVVVVVVVVVVVVVCCCVVPVVVVVVVVVVCVVPDDPVVVVLVCQLVVVDQQAHNVGDRDDDDD

Sequence (87 aa):
MPGDPKKIPRPVLVGHFETKIKQNIGVALAISMAGSLWWWWGYIAPRKRKYAEYRVTHDIHEEFKKIASTGAFDSVAPDGGVGKKKP

pLDDT: mean 84.39, std 12.23, range [49.28, 97.69]

InterPro domains:
  IPR034884 Mitochondrial cytochrome c oxidase subunit VIc/VIIs [PF02937] (8-76)
  IPR037169 Mitochondrial cytochrome c oxidase subunit VIc/VIIs superfamily [G3DSA:4.10.93.10] (6-77)
  IPR037169 Mitochondrial cytochrome c oxidase subunit VIc/VIIs superfamily [SSF81415] (7-76)
  IPR051389 Cytochrome c oxidase subunit VIc [PTHR48416] (7-80)

Organism: Ignelater luminosus (NCBI:txid2038154)